Protein AF-A0A1P8WD60-F1 (afdb_monomer_lite)

Foldseek 3Di:
DDDDDDPPPPPDPDPVVVPPPPPPPDPPPPVVVVVVVVVVVVVVVVCCVPPVVVVVCCCVVPPD

Organism: NCBI:txid1891926

Radius of gyration: 32.33 Å; chains: 1; bounding box: 52×22×98 Å

Sequence (64 aa):
MIEVTNSETVEQPDPDTEHTFHHYRGNVIPWYVRTIWIGFWIFTVYYIITYFFPAMQIELISPP

Structure (mmCIF, N/CA/C/O backbone):
data_AF-A0A1P8WD60-F1
#
_entry.id   AF-A0A1P8WD60-F1
#
loop_
_atom_site.group_PDB
_atom_site.id
_atom_site.type_symbol
_atom_site.label_atom_id
_atom_site.label_alt_id
_atom_site.label_comp_id
_atom_site.label_asym_id
_atom_site.label_entity_id
_atom_site.label_seq_id
_atom_site.pdbx_PDB_ins_code
_atom_site.Cartn_x
_atom_site.Cartn_y
_atom_site.Cartn_z
_atom_site.occupancy
_atom_site.B_iso_or_equiv
_atom_site.auth_seq_id
_atom_site.auth_comp_id
_atom_site.auth_asym_id
_atom_site.auth_atom_id
_atom_site.pdbx_PDB_model_num
ATOM 1 N N . MET A 1 1 ? 28.767 -16.087 -75.619 1.00 43.97 1 MET A N 1
ATOM 2 C CA . MET A 1 1 ? 29.315 -15.371 -74.450 1.00 43.97 1 MET A CA 1
ATOM 3 C C . MET A 1 1 ? 28.185 -15.302 -73.442 1.00 43.97 1 MET A C 1
ATOM 5 O O . MET A 1 1 ? 27.168 -14.717 -73.779 1.00 43.97 1 MET A O 1
ATOM 9 N N . ILE A 1 2 ? 28.282 -16.038 -72.334 1.00 47.56 2 ILE A N 1
ATOM 10 C CA . ILE A 1 2 ? 27.209 -16.154 -71.334 1.00 47.56 2 ILE A CA 1
ATOM 11 C C . ILE A 1 2 ? 27.605 -15.281 -70.147 1.00 47.56 2 ILE A C 1
ATOM 13 O O . ILE A 1 2 ? 28.703 -15.426 -69.616 1.00 47.56 2 ILE A O 1
ATOM 17 N N . GLU A 1 3 ? 26.721 -14.358 -69.791 1.00 58.03 3 GLU A N 1
ATOM 18 C CA . GLU A 1 3 ? 26.832 -13.468 -68.641 1.00 58.03 3 GLU A CA 1
ATOM 19 C C . GLU A 1 3 ? 26.525 -14.286 -67.381 1.00 58.03 3 GLU A C 1
ATOM 21 O O . GLU A 1 3 ? 25.406 -14.758 -67.184 1.00 58.03 3 GLU A O 1
ATOM 26 N N . VAL A 1 4 ? 27.556 -14.561 -66.581 1.00 61.50 4 VAL A N 1
ATOM 27 C CA . VAL A 1 4 ? 27.405 -15.299 -65.325 1.00 61.50 4 VAL A CA 1
ATOM 28 C C . VAL A 1 4 ? 26.882 -14.314 -64.284 1.00 61.50 4 VAL A C 1
ATOM 30 O O . VAL A 1 4 ? 27.587 -13.402 -63.864 1.00 61.50 4 VAL A O 1
ATOM 33 N N . THR A 1 5 ? 25.613 -14.495 -63.930 1.00 58.28 5 THR A N 1
ATOM 34 C CA . THR A 1 5 ? 24.857 -13.770 -62.905 1.00 58.28 5 THR A CA 1
ATOM 35 C C . THR A 1 5 ? 25.640 -13.623 -61.602 1.00 58.28 5 THR A C 1
ATOM 37 O O . THR A 1 5 ? 26.064 -14.616 -61.012 1.00 58.28 5 THR A O 1
ATOM 40 N N . ASN A 1 6 ? 25.777 -12.373 -61.152 1.00 61.09 6 ASN A N 1
ATOM 41 C CA . ASN A 1 6 ? 26.269 -11.988 -59.832 1.00 61.09 6 ASN A CA 1
ATOM 42 C C . ASN A 1 6 ? 25.479 -12.762 -58.760 1.00 61.09 6 ASN A C 1
ATOM 44 O O . ASN A 1 6 ? 24.265 -12.584 -58.652 1.00 61.09 6 ASN A O 1
ATOM 48 N N . SER A 1 7 ? 26.132 -13.633 -57.987 1.00 58.53 7 SER A N 1
ATOM 49 C CA . SER A 1 7 ? 25.498 -14.197 -56.797 1.00 58.53 7 SER A CA 1
ATOM 50 C C . SER A 1 7 ? 25.480 -13.108 -55.733 1.00 58.53 7 SER A C 1
ATOM 52 O O . SER A 1 7 ? 26.534 -12.732 -55.221 1.00 58.53 7 SER A O 1
ATOM 54 N N . GLU A 1 8 ? 24.303 -12.579 -55.418 1.00 60.00 8 GLU A N 1
ATOM 55 C CA . GLU A 1 8 ? 24.113 -11.772 -54.218 1.00 60.00 8 GLU A CA 1
ATOM 56 C C . GLU A 1 8 ? 24.385 -12.670 -53.011 1.00 60.00 8 GLU A C 1
ATOM 58 O O . GLU A 1 8 ? 23.538 -13.450 -52.574 1.00 60.00 8 GLU A O 1
ATOM 63 N N . THR A 1 9 ? 25.618 -12.626 -52.514 1.00 58.53 9 THR A N 1
ATOM 64 C CA . THR A 1 9 ? 25.968 -13.209 -51.228 1.00 58.53 9 THR A CA 1
ATOM 65 C C . THR A 1 9 ? 25.192 -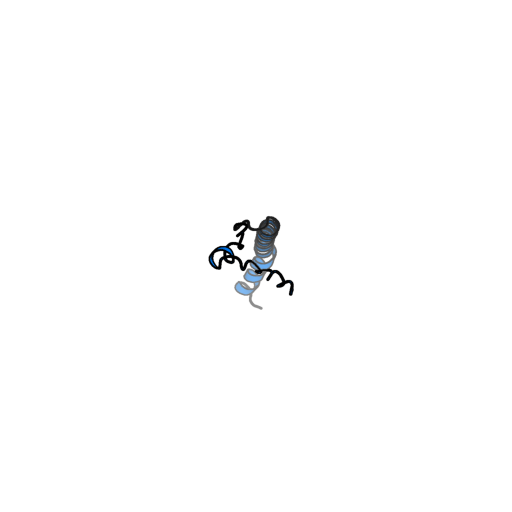12.413 -50.190 1.00 58.53 9 THR A C 1
ATOM 67 O O . THR A 1 9 ? 25.563 -11.289 -49.863 1.00 58.53 9 THR A O 1
ATOM 70 N N . VAL A 1 10 ? 24.065 -12.956 -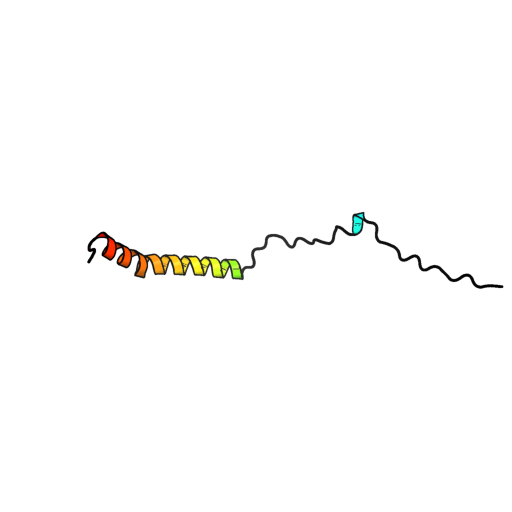49.728 1.00 63.25 10 VAL A N 1
ATOM 71 C CA . VAL A 1 10 ? 23.368 -12.431 -48.554 1.00 63.25 10 VAL A CA 1
ATOM 72 C C . VAL A 1 10 ? 24.384 -12.494 -47.419 1.00 63.25 10 VAL A C 1
ATOM 74 O O . VAL A 1 10 ? 24.744 -13.586 -46.983 1.00 63.25 10 VAL A O 1
ATOM 77 N N 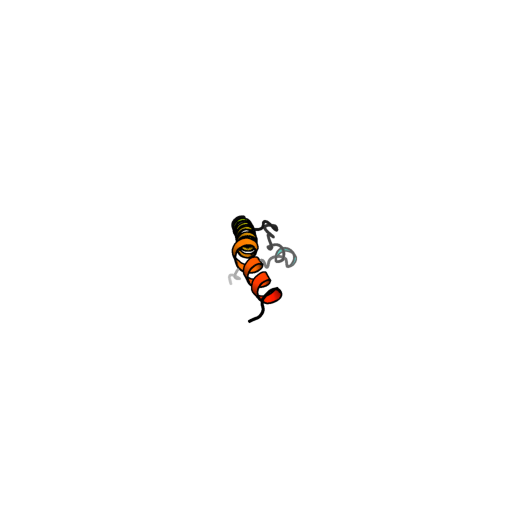. GLU A 1 11 ? 24.921 -11.342 -47.015 1.00 65.12 11 GLU A N 1
ATOM 78 C CA . GLU A 1 11 ? 25.839 -11.259 -45.884 1.00 65.12 11 GLU A CA 1
ATOM 79 C C . GLU A 1 11 ? 25.078 -11.705 -44.640 1.00 65.12 11 GLU A C 1
ATOM 81 O O . GLU A 1 11 ? 24.268 -10.969 -44.076 1.00 65.12 11 GLU A O 1
ATOM 86 N N . GLN A 1 12 ? 25.285 -12.962 -44.257 1.00 65.81 12 GLN A N 1
ATOM 87 C CA . GLN A 1 12 ? 24.764 -13.487 -43.015 1.00 65.81 12 GLN A CA 1
ATOM 88 C C . GLN A 1 12 ? 25.556 -12.820 -41.885 1.00 65.81 12 GLN A C 1
ATOM 90 O O . GLN A 1 12 ? 26.783 -12.959 -41.862 1.00 65.81 12 GLN A O 1
ATOM 95 N N . PRO A 1 13 ? 24.898 -12.057 -40.992 1.00 64.69 13 PRO A N 1
ATOM 96 C CA . PRO A 1 13 ? 25.591 -11.412 -39.891 1.00 64.69 13 PRO A CA 1
ATOM 97 C C . PRO A 1 13 ? 26.295 -12.471 -39.040 1.00 64.69 13 PRO A C 1
ATOM 99 O O . PRO A 1 13 ? 25.791 -13.579 -38.856 1.00 64.69 13 PRO A O 1
ATOM 102 N N . ASP A 1 14 ? 27.482 -12.116 -38.556 1.00 67.06 14 ASP A N 1
ATOM 103 C CA . ASP A 1 14 ? 28.306 -12.958 -37.691 1.00 67.06 14 ASP A CA 1
ATOM 104 C C . ASP A 1 14 ? 27.458 -13.448 -36.496 1.00 67.06 14 ASP A C 1
ATOM 106 O O . ASP A 1 14 ? 26.788 -12.610 -35.880 1.00 67.06 14 ASP A O 1
ATOM 110 N N . PRO A 1 15 ? 27.424 -14.754 -36.158 1.00 60.81 15 PRO A N 1
ATOM 111 C CA . PRO A 1 15 ? 26.627 -15.285 -35.044 1.00 60.81 15 PRO A CA 1
ATOM 112 C C . PRO A 1 15 ? 26.857 -14.558 -33.710 1.00 60.81 15 PRO A C 1
ATOM 114 O O . PRO A 1 15 ? 25.935 -14.439 -32.904 1.00 60.81 15 PRO A O 1
ATOM 117 N N . ASP A 1 16 ? 28.044 -13.984 -33.502 1.00 59.59 16 ASP A N 1
ATOM 118 C CA . ASP A 1 16 ? 28.354 -13.166 -32.323 1.00 59.59 16 ASP A CA 1
ATOM 119 C C . ASP A 1 16 ? 27.586 -11.823 -32.295 1.00 59.59 16 ASP A C 1
ATOM 121 O O . ASP A 1 16 ? 27.367 -11.228 -31.236 1.00 59.59 16 ASP A O 1
ATOM 125 N N . THR A 1 17 ? 27.112 -11.349 -33.450 1.00 60.16 17 THR A N 1
ATOM 126 C CA . THR A 1 17 ? 26.349 -10.097 -33.602 1.00 60.16 17 THR A CA 1
ATOM 127 C C . THR A 1 17 ? 24.856 -10.291 -33.311 1.00 60.16 17 THR A C 1
ATOM 129 O O . THR A 1 17 ? 24.189 -9.368 -32.837 1.00 60.16 17 THR A O 1
ATOM 132 N N . GLU A 1 18 ? 24.316 -11.494 -33.527 1.00 56.66 18 GLU A N 1
ATOM 133 C CA . GLU A 1 18 ? 22.871 -11.772 -33.463 1.00 56.66 18 GLU A CA 1
ATOM 134 C C . GLU A 1 18 ? 22.314 -11.810 -32.022 1.00 56.66 18 GLU A C 1
ATOM 136 O O . GLU A 1 18 ? 21.114 -11.650 -31.794 1.00 56.66 18 GLU A O 1
ATOM 141 N N . HIS A 1 19 ? 23.192 -11.914 -31.019 1.00 57.16 19 HIS A N 1
ATOM 142 C CA . HIS A 1 19 ? 22.821 -11.999 -29.601 1.00 57.16 19 HIS A CA 1
ATOM 143 C C . HIS A 1 19 ? 22.838 -10.659 -28.837 1.00 57.16 19 HIS A C 1
ATOM 145 O O . HIS A 1 19 ? 22.513 -10.624 -27.647 1.00 57.16 19 HIS A O 1
ATOM 151 N N . THR A 1 20 ? 23.153 -9.536 -29.495 1.00 59.03 20 THR A N 1
ATOM 152 C CA . THR A 1 20 ? 23.400 -8.242 -28.818 1.00 59.03 20 THR A CA 1
ATOM 153 C C . THR A 1 20 ? 22.237 -7.241 -28.942 1.00 59.03 20 THR A C 1
ATOM 155 O O . THR A 1 20 ? 22.435 -6.031 -28.889 1.00 59.03 20 THR A O 1
ATOM 158 N N . PHE A 1 21 ? 20.987 -7.703 -29.071 1.00 58.75 21 PHE A N 1
ATOM 159 C CA . PHE A 1 21 ? 19.812 -6.808 -29.169 1.00 58.75 21 PHE A CA 1
ATOM 160 C C . PHE A 1 21 ? 18.917 -6.775 -27.929 1.00 58.75 21 PHE A C 1
ATOM 162 O O . PHE A 1 21 ? 17.818 -6.218 -27.953 1.00 58.75 21 PHE A O 1
ATOM 169 N N . HIS A 1 22 ? 19.385 -7.292 -26.797 1.00 62.16 22 HIS A N 1
ATOM 170 C CA . HIS A 1 22 ? 18.713 -7.061 -25.524 1.00 62.16 22 HIS A CA 1
ATOM 171 C C . HIS A 1 22 ? 19.245 -5.778 -24.891 1.00 62.16 22 HIS A C 1
ATOM 173 O O . HIS A 1 22 ? 20.031 -5.797 -23.945 1.00 62.16 22 HIS A O 1
ATOM 179 N N . HIS A 1 23 ? 18.788 -4.631 -25.400 1.00 58.69 23 HIS A N 1
ATOM 180 C CA . HIS A 1 23 ? 18.863 -3.386 -24.644 1.00 58.69 23 HIS A CA 1
ATOM 181 C C . HIS A 1 23 ? 17.975 -3.536 -23.409 1.00 58.69 23 HIS A C 1
ATOM 183 O O . HIS A 1 23 ? 16.793 -3.188 -23.426 1.00 58.69 23 HIS A O 1
ATOM 189 N N . TYR A 1 24 ? 18.546 -4.085 -22.337 1.00 58.91 24 TYR A N 1
ATOM 190 C CA . TYR A 1 24 ? 17.946 -4.103 -21.014 1.00 58.91 24 TYR A CA 1
ATOM 191 C C . TYR A 1 24 ? 17.837 -2.641 -20.567 1.00 58.91 24 TYR A C 1
ATOM 193 O O . TYR A 1 24 ? 18.717 -2.094 -19.902 1.00 58.91 24 TYR A O 1
ATOM 201 N N . ARG A 1 25 ? 16.773 -1.950 -20.997 1.00 61.22 25 ARG A N 1
ATOM 202 C CA . ARG A 1 25 ? 16.350 -0.713 -20.346 1.00 61.22 25 ARG A CA 1
ATOM 203 C C . ARG A 1 25 ? 16.131 -1.119 -18.896 1.00 61.22 25 ARG A C 1
ATOM 205 O O . ARG A 1 25 ? 15.293 -1.973 -18.638 1.00 61.22 25 ARG A O 1
ATOM 212 N N . GLY A 1 26 ? 17.002 -0.621 -18.017 1.00 62.38 26 GLY A N 1
ATOM 213 C CA . GLY A 1 26 ? 17.222 -1.143 -16.671 1.00 62.38 26 GLY A CA 1
ATOM 214 C C . GLY A 1 26 ? 15.960 -1.264 -15.821 1.00 62.38 26 GLY A C 1
ATOM 215 O O . GLY A 1 26 ? 14.874 -0.877 -16.235 1.00 62.38 26 GLY A O 1
ATOM 216 N N . ASN A 1 27 ? 16.138 -1.765 -14.596 1.00 66.44 27 ASN A N 1
ATOM 217 C CA . ASN A 1 27 ? 15.139 -1.981 -13.537 1.00 66.44 27 ASN A CA 1
ATOM 218 C C . ASN A 1 27 ? 14.418 -0.687 -13.064 1.00 66.44 27 ASN A C 1
ATOM 220 O O . ASN A 1 27 ? 14.239 -0.428 -11.873 1.00 66.44 27 ASN A O 1
ATOM 224 N N . VAL A 1 28 ? 14.040 0.190 -13.986 1.00 75.12 28 VAL A N 1
ATOM 225 C CA . VAL A 1 28 ? 13.304 1.418 -13.754 1.00 75.12 28 VAL A CA 1
ATOM 226 C C . VAL A 1 28 ? 11.853 1.009 -13.597 1.00 75.12 28 VAL A C 1
ATOM 228 O O . VAL A 1 28 ? 11.081 0.983 -14.550 1.00 75.12 28 VAL A O 1
ATOM 231 N N . ILE A 1 29 ? 11.506 0.647 -12.364 1.00 78.94 29 ILE A N 1
ATOM 232 C CA . ILE A 1 29 ? 10.123 0.418 -11.951 1.00 78.94 29 ILE A CA 1
ATOM 233 C C . ILE A 1 29 ? 9.304 1.630 -12.420 1.00 78.94 29 ILE A C 1
ATOM 235 O O . ILE A 1 29 ? 9.587 2.744 -11.953 1.00 78.94 29 ILE A O 1
ATOM 239 N N . PRO A 1 30 ? 8.326 1.447 -13.328 1.00 88.94 30 PRO A N 1
ATOM 240 C CA . PRO A 1 30 ? 7.547 2.555 -13.848 1.00 88.94 30 PRO A CA 1
ATOM 241 C C . PRO A 1 30 ? 6.890 3.328 -12.706 1.00 88.94 30 PRO A C 1
ATOM 243 O O . PRO A 1 30 ? 6.368 2.738 -11.758 1.00 88.94 30 PRO A O 1
ATOM 246 N N . TRP A 1 31 ? 6.931 4.659 -12.773 1.00 90.56 31 TRP A N 1
ATOM 247 C CA . TRP A 1 31 ? 6.515 5.515 -11.658 1.00 90.56 31 TRP A CA 1
ATOM 248 C C . TRP A 1 31 ? 5.067 5.249 -11.219 1.00 90.56 31 TRP A C 1
ATOM 250 O O . TRP A 1 31 ? 4.787 5.255 -10.024 1.00 90.56 31 TRP A O 1
ATOM 260 N N . TYR A 1 32 ? 4.173 4.920 -12.157 1.00 90.50 32 TYR A N 1
ATOM 261 C CA . TYR A 1 32 ? 2.773 4.613 -11.861 1.00 90.50 32 TYR A CA 1
ATOM 262 C C . TYR A 1 32 ? 2.623 3.364 -10.983 1.00 90.50 32 TYR A C 1
ATOM 264 O O . TYR A 1 32 ? 1.763 3.343 -10.108 1.00 90.50 32 TYR A O 1
ATOM 272 N N . VAL A 1 33 ? 3.493 2.356 -11.139 1.00 93.88 33 VAL A N 1
ATOM 273 C CA . VAL A 1 33 ? 3.502 1.164 -10.274 1.00 93.88 33 VAL A CA 1
ATOM 274 C C . VAL A 1 33 ? 3.825 1.571 -8.842 1.00 93.88 33 VAL A C 1
ATOM 276 O O . VAL A 1 33 ? 3.169 1.115 -7.910 1.00 93.88 33 VAL A O 1
ATOM 279 N N . ARG A 1 34 ? 4.789 2.483 -8.657 1.00 92.56 34 ARG A N 1
ATOM 280 C CA . ARG A 1 34 ? 5.144 3.010 -7.330 1.00 92.56 34 ARG A CA 1
ATOM 281 C C . ARG A 1 34 ? 3.979 3.777 -6.710 1.00 92.56 34 ARG A C 1
ATOM 283 O O . ARG A 1 34 ? 3.686 3.577 -5.536 1.00 92.56 34 ARG A O 1
ATOM 290 N N . THR A 1 35 ? 3.296 4.613 -7.490 1.00 96.69 35 THR A N 1
ATOM 291 C CA . THR A 1 35 ? 2.123 5.366 -7.023 1.00 96.69 35 THR A CA 1
ATOM 292 C C . THR A 1 35 ? 0.980 4.439 -6.614 1.00 96.69 35 THR A C 1
ATOM 294 O O . THR A 1 35 ? 0.422 4.612 -5.532 1.00 96.69 35 THR A O 1
ATOM 297 N N . ILE A 1 36 ? 0.668 3.427 -7.429 1.00 97.75 36 ILE A N 1
ATOM 298 C CA . ILE A 1 36 ? -0.354 2.418 -7.110 1.00 97.75 36 ILE A CA 1
ATOM 299 C C . ILE A 1 36 ? 0.033 1.651 -5.844 1.00 97.75 36 ILE A C 1
ATOM 301 O O . ILE A 1 36 ? -0.809 1.439 -4.978 1.00 97.75 36 ILE A O 1
ATOM 305 N N . TRP A 1 37 ? 1.309 1.289 -5.698 1.00 97.31 37 TRP A N 1
ATOM 306 C CA . TRP A 1 37 ? 1.808 0.575 -4.525 1.00 97.31 37 TRP A CA 1
ATOM 307 C C . TRP A 1 37 ? 1.670 1.389 -3.236 1.00 97.31 37 TRP A C 1
ATOM 309 O O . TRP A 1 37 ? 1.188 0.883 -2.226 1.00 97.31 37 TRP A O 1
ATOM 319 N N . ILE A 1 38 ? 2.034 2.671 -3.272 1.00 97.94 38 ILE A N 1
ATOM 320 C CA . ILE A 1 38 ? 1.855 3.578 -2.131 1.00 97.94 38 ILE A CA 1
ATOM 321 C C . ILE A 1 38 ? 0.363 3.743 -1.809 1.00 97.94 38 ILE A C 1
ATOM 323 O O . ILE A 1 38 ? -0.025 3.654 -0.644 1.00 97.94 38 ILE A O 1
ATOM 327 N N . GLY A 1 39 ? -0.482 3.922 -2.829 1.00 98.38 39 GLY A N 1
ATOM 328 C CA . GLY A 1 39 ? -1.933 4.010 -2.661 1.00 98.38 39 GLY A CA 1
ATOM 329 C C . GLY A 1 39 ? -2.533 2.754 -2.024 1.00 98.38 39 GLY A C 1
ATOM 330 O O . GLY A 1 39 ? -3.336 2.863 -1.097 1.00 98.38 39 GLY A O 1
ATOM 331 N N . PHE A 1 40 ? -2.089 1.571 -2.455 1.00 98.06 40 PHE A N 1
ATOM 332 C CA . PHE A 1 40 ? -2.477 0.288 -1.869 1.00 98.06 40 PHE A CA 1
ATOM 333 C C . PHE A 1 40 ? -2.168 0.230 -0.369 1.00 98.06 40 PHE A C 1
ATOM 335 O O . PHE A 1 40 ? -3.036 -0.151 0.418 1.00 98.06 40 PHE A O 1
ATOM 342 N N . TRP A 1 41 ? -0.973 0.653 0.051 1.00 98.50 41 TRP A N 1
ATOM 343 C CA . TRP A 1 41 ? -0.604 0.630 1.469 1.00 98.50 41 TRP A CA 1
ATOM 344 C C . TRP A 1 41 ? -1.381 1.642 2.307 1.00 98.50 41 TRP A C 1
ATOM 346 O O . TRP A 1 41 ? -1.826 1.293 3.399 1.00 98.50 41 TRP A O 1
ATOM 356 N N . ILE A 1 42 ? -1.605 2.857 1.798 1.00 98.44 42 ILE A N 1
ATOM 357 C CA . ILE A 1 42 ? -2.436 3.860 2.484 1.00 98.44 42 ILE A CA 1
ATOM 358 C C . ILE A 1 42 ? -3.851 3.316 2.695 1.00 98.44 42 ILE A C 1
ATOM 360 O O . ILE A 1 42 ? -4.368 3.351 3.812 1.00 98.44 42 ILE A O 1
ATOM 364 N N . PHE A 1 43 ? -4.457 2.771 1.637 1.00 98.44 43 PHE A N 1
ATOM 365 C CA . PHE A 1 43 ? -5.786 2.173 1.707 1.00 98.44 43 PHE A CA 1
ATOM 366 C C . PHE A 1 43 ? -5.831 0.999 2.689 1.00 98.44 43 PHE A C 1
ATOM 368 O O . PHE A 1 43 ? -6.743 0.917 3.508 1.00 98.44 43 PHE A O 1
ATOM 375 N N . THR A 1 44 ? -4.826 0.125 2.647 1.00 98.00 44 THR A N 1
ATOM 376 C CA . THR A 1 44 ? -4.723 -1.035 3.538 1.00 98.00 44 THR A CA 1
ATOM 377 C C . THR A 1 44 ? -4.673 -0.603 5.001 1.00 98.00 44 THR A C 1
ATOM 379 O O . THR A 1 44 ? -5.451 -1.103 5.809 1.00 98.00 44 THR A O 1
ATOM 382 N N . VAL A 1 45 ? -3.816 0.361 5.352 1.00 98.19 45 VAL A N 1
ATOM 383 C CA . VAL A 1 45 ? -3.713 0.870 6.730 1.00 98.19 45 VAL A CA 1
ATOM 3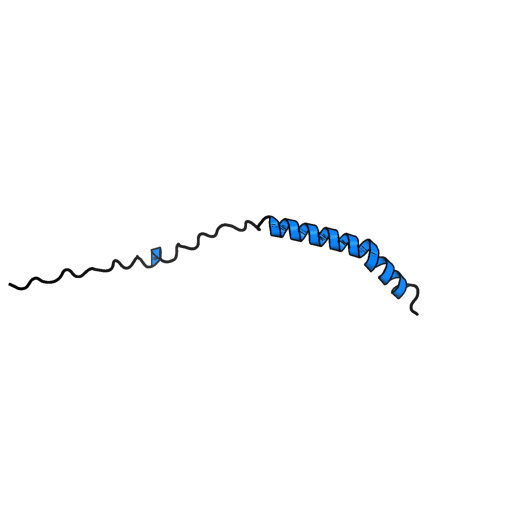84 C C . VAL A 1 45 ? -5.020 1.527 7.177 1.00 98.19 45 VAL A C 1
ATOM 386 O O . VAL A 1 45 ? -5.505 1.230 8.268 1.00 98.19 45 VAL A O 1
ATOM 389 N N . TYR A 1 46 ? -5.621 2.368 6.330 1.00 98.31 46 TYR A N 1
ATOM 390 C CA . TYR A 1 46 ? -6.920 2.988 6.603 1.00 98.31 46 TYR A CA 1
ATOM 391 C C . TYR A 1 46 ? -8.002 1.934 6.877 1.00 98.31 46 TYR A C 1
ATOM 393 O O . TYR A 1 46 ? -8.666 1.976 7.912 1.00 98.31 46 TYR A O 1
ATOM 401 N N . TYR A 1 47 ? -8.131 0.942 5.995 1.00 97.81 47 TYR A N 1
ATOM 402 C CA . TYR A 1 47 ? -9.117 -0.124 6.135 1.00 97.81 47 TYR A CA 1
ATOM 403 C C . TYR A 1 47 ? -8.904 -0.944 7.411 1.00 97.81 47 TYR A C 1
ATOM 405 O O . TYR A 1 47 ? -9.867 -1.250 8.122 1.00 97.81 47 TYR A O 1
ATOM 413 N N . ILE A 1 48 ? -7.645 -1.272 7.722 1.00 97.25 48 ILE A N 1
ATOM 414 C CA . ILE A 1 48 ? -7.310 -2.056 8.909 1.00 97.25 48 ILE A CA 1
ATOM 415 C C . ILE A 1 48 ? -7.771 -1.338 10.180 1.00 97.25 48 ILE A C 1
ATOM 417 O O . ILE A 1 48 ? -8.406 -1.950 11.036 1.00 97.25 48 ILE A O 1
ATOM 421 N N . ILE A 1 49 ? -7.481 -0.042 10.294 1.00 96.75 49 ILE A N 1
ATOM 422 C CA . ILE A 1 49 ? -7.805 0.742 11.491 1.00 96.75 49 ILE A CA 1
ATOM 423 C C . ILE A 1 49 ? -9.314 0.990 11.596 1.00 96.75 49 ILE A C 1
ATOM 425 O O . ILE A 1 49 ? -9.877 0.876 12.682 1.00 96.75 49 ILE A O 1
ATOM 429 N N . THR A 1 50 ? -9.974 1.338 10.489 1.00 96.19 50 THR A N 1
ATOM 430 C CA . THR A 1 50 ? -11.383 1.758 10.510 1.00 96.19 50 THR A CA 1
ATOM 431 C C . THR A 1 50 ? -12.363 0.589 10.574 1.00 96.19 50 THR A C 1
ATOM 433 O O . THR A 1 50 ? -13.388 0.711 11.239 1.00 96.19 50 THR A O 1
ATOM 436 N N . TYR A 1 51 ? -12.075 -0.531 9.905 1.00 94.75 51 TYR A N 1
ATOM 437 C CA . TYR A 1 51 ? -13.050 -1.616 9.732 1.00 94.75 51 TYR A CA 1
ATOM 438 C C . TYR A 1 51 ? -12.565 -2.950 10.288 1.00 94.75 51 TYR A C 1
ATOM 440 O O . TYR A 1 51 ? -13.293 -3.605 11.032 1.00 94.75 51 TYR A O 1
ATOM 448 N N . PHE A 1 52 ? -11.339 -3.355 9.952 1.00 92.88 52 PHE A N 1
ATOM 449 C CA . PHE A 1 52 ? -10.845 -4.682 10.321 1.00 92.88 52 PHE A CA 1
ATOM 450 C C . PHE A 1 52 ? -10.657 -4.827 11.833 1.00 92.88 52 PHE A C 1
ATOM 452 O O . PHE A 1 52 ? -11.140 -5.787 12.425 1.00 92.88 52 PHE A O 1
ATOM 459 N N . PHE A 1 53 ? -9.967 -3.877 12.468 1.00 92.25 53 PHE A N 1
ATOM 460 C CA . PHE A 1 53 ? -9.639 -3.979 13.885 1.00 92.25 53 PHE A CA 1
ATOM 461 C C . PHE A 1 53 ? -10.888 -3.959 14.782 1.00 92.25 53 PHE A C 1
ATOM 463 O O . PHE A 1 53 ? -11.002 -4.853 15.622 1.00 92.25 53 PHE A O 1
ATOM 470 N N . PRO A 1 54 ? -11.873 -3.056 14.580 1.00 89.94 54 PRO A N 1
ATOM 471 C CA . PRO A 1 54 ? -13.126 -3.108 15.333 1.00 89.94 54 PRO A CA 1
ATOM 472 C C . PRO A 1 54 ? -13.894 -4.420 15.137 1.00 89.94 54 PRO A C 1
ATOM 474 O O . PRO A 1 54 ? -14.370 -4.999 16.109 1.00 89.94 54 PRO A O 1
ATOM 477 N N . ALA A 1 55 ? -13.978 -4.929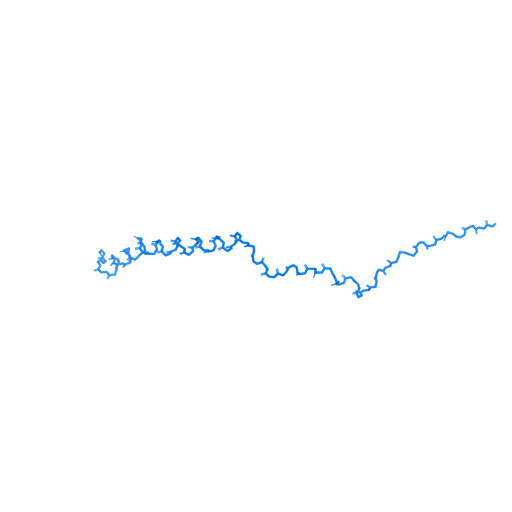 13.902 1.00 89.81 55 ALA A N 1
ATOM 478 C CA . ALA A 1 55 ? -14.666 -6.190 13.623 1.00 89.81 55 ALA A CA 1
ATOM 479 C C . ALA A 1 55 ? -14.003 -7.378 14.341 1.00 89.81 55 ALA A C 1
ATOM 481 O O . ALA A 1 55 ? -14.683 -8.188 14.965 1.00 89.81 55 ALA A O 1
ATOM 482 N N . MET A 1 56 ? -12.669 -7.441 14.331 1.00 88.88 56 MET A N 1
ATOM 483 C CA . MET A 1 56 ? -11.912 -8.475 15.042 1.00 88.88 56 MET A CA 1
ATOM 484 C C . MET A 1 56 ? -12.126 -8.421 16.559 1.00 88.88 56 MET A C 1
ATOM 486 O O . MET A 1 56 ? -12.188 -9.462 17.209 1.00 88.88 56 MET A O 1
ATOM 490 N N . GLN A 1 57 ? -12.236 -7.222 17.138 1.00 84.81 57 GLN A N 1
ATOM 491 C CA . GLN A 1 57 ? -12.511 -7.067 18.568 1.00 84.81 57 GLN A CA 1
ATOM 492 C C . GLN A 1 57 ? -13.887 -7.621 18.953 1.00 84.81 57 GLN A C 1
ATOM 494 O O . GLN A 1 57 ? -13.997 -8.249 20.003 1.00 84.81 57 GLN A O 1
ATOM 499 N N . ILE A 1 58 ? -14.910 -7.424 18.115 1.00 84.94 58 ILE A N 1
ATOM 500 C CA . ILE A 1 58 ? -16.264 -7.948 18.354 1.00 84.94 5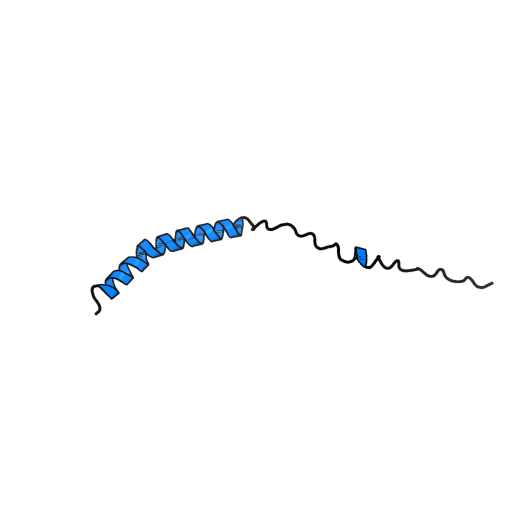8 ILE A CA 1
ATOM 501 C C . ILE A 1 58 ? -16.231 -9.477 18.442 1.00 84.94 58 ILE A C 1
ATOM 503 O O . ILE A 1 58 ? -16.673 -10.036 19.442 1.00 84.94 58 ILE A O 1
ATOM 507 N N . GLU A 1 59 ? -15.623 -10.138 17.457 1.00 81.19 59 GLU A N 1
ATOM 508 C CA . GLU A 1 59 ? -15.532 -11.604 17.405 1.00 81.19 59 GLU A CA 1
ATOM 509 C C . GLU A 1 59 ? -14.742 -12.197 18.588 1.00 81.19 59 GLU A C 1
ATOM 511 O O . GLU A 1 59 ? -15.078 -13.263 19.100 1.00 81.19 59 GLU A O 1
ATOM 516 N N . LEU A 1 60 ? -13.687 -11.512 19.050 1.00 80.62 60 LEU A N 1
ATOM 517 C CA . LEU A 1 60 ? -12.820 -12.010 20.127 1.00 80.62 60 LEU A CA 1
ATOM 518 C C . LEU A 1 60 ? -13.367 -11.751 21.537 1.00 80.62 60 LEU A C 1
ATOM 520 O O . LEU A 1 60 ? -13.090 -12.531 22.448 1.00 80.62 60 LEU A O 1
ATOM 524 N N . ILE A 1 61 ? -14.077 -10.640 21.746 1.00 79.38 61 ILE A N 1
ATOM 525 C CA . ILE A 1 61 ? -14.518 -10.194 23.081 1.00 79.38 61 ILE A CA 1
ATOM 526 C C . ILE A 1 61 ? -15.979 -10.576 23.337 1.00 79.38 61 ILE A C 1
ATOM 528 O O . ILE A 1 61 ? -16.392 -10.739 24.487 1.00 79.38 61 ILE A O 1
ATOM 532 N N . SER A 1 62 ? -16.788 -10.700 22.288 1.00 67.75 62 SER A N 1
ATOM 533 C CA . SER A 1 62 ? -18.228 -10.935 22.394 1.00 67.75 62 SER A CA 1
ATOM 534 C C . SER A 1 62 ? -18.706 -11.832 21.251 1.00 67.75 62 SER A C 1
ATOM 536 O O . SER A 1 62 ? -19.449 -11.363 20.386 1.00 67.75 62 SER A O 1
ATOM 538 N N . PRO A 1 63 ? -18.283 -13.111 21.228 1.00 63.31 63 PRO A N 1
ATOM 539 C CA . PRO A 1 63 ? -18.877 -14.079 20.317 1.00 63.31 63 PRO A CA 1
ATOM 540 C C . PRO A 1 63 ? -20.398 -14.154 20.577 1.00 63.31 63 PRO A C 1
ATOM 542 O O . PRO A 1 63 ? -20.798 -14.081 21.746 1.00 63.31 63 PRO A O 1
ATOM 545 N N . PRO A 1 64 ? -21.241 -14.236 19.530 1.00 65.19 64 PRO A N 1
ATOM 546 C CA . PRO A 1 64 ? -22.692 -14.354 19.684 1.00 65.19 64 PRO A CA 1
ATOM 547 C C . PRO A 1 64 ? -23.121 -15.635 20.412 1.00 65.19 64 PRO A C 1
ATOM 549 O O . PRO A 1 64 ? -22.401 -16.658 20.319 1.00 65.19 64 PRO A O 1
#

pLDDT: mean 77.27, std 16.95, range [43.97, 98.5]

Secondary structure (DSSP, 8-state):
-----------PPPTTTTT-------S---HHHHHHHHHHHHHHHHHIIIIIHHHHHHHHH---